Protein 5FG6 (pdb70)

Secondary structure (DSSP, 8-state):
---HHHHHHHHHHHHHHTT-TT-TTSSPPPTTTSTTHHHH-SS---HHHHHHHHHTT--SSHHHHHHHHHHHHHHHHHHS-SSSHHHHHHHHHHHHHHHHHHHHHHHHHHH-HHHHH-

InterPro domains:
  IPR000313 PWWP domain [PF00855] (931-1037)
  IPR000313 PWWP domain [PS50812] (929-1012)
  IPR000313 PWWP domain [SM00293] (927-1010)
  IPR001487 Bromodomain [PF00439] (572-653)
  IPR001487 Bromodomain [PR00503] (596-612)
  IPR001487 Bromodomain [PR00503] (612-630)
  IPR001487 Bromodomain [PR00503] (630-649)
  IPR001487 Bromodomain [PS50014] (579-649)
  IPR001487 Bromodomain [SM00297] (560-668)
  IPR001965 Zinc finger, PHD-type [SM00249] (216-262)
  IPR001965 Zinc finger, PHD-type [SM00249] (326-389)
  IPR011011 Zinc finger, FYVE/PHD-type [SSF57903] (207-279)
  IPR013083 Zinc finger, RING/FYVE/PHD-type [G3DSA:3.30.40.10] (199-267)
  IPR013083 Zinc finger, RING/FYVE/PHD-type [G3DSA:3.30.40.10] (268-390)
  IPR018359 Bromodomain, conserved site [PS00633] (584-641)
  IPR019542 Enhancer of polycomb-like, N-terminal [PF10513] (47-196)
  IPR019786 Zinc finger, PHD-type, conserved site [PS01359] (217-261)
  IPR019787 Zinc finger, PHD-finger [PF13831] (229-261)
  IPR019787 Zinc finger, PHD-finger [PS50016] (214-264)
  IPR034732 Extended PHD (ePHD) domain [PS51805] (268-389)

CATH classification: 1.20.920.10

B-factor: mean 13.26, std 7.21, range [6.49, 93.2]

Solvent-accessible surface area: 7552 Å² total; per-residue (Å²): 272,103,64,48,22,8,53,9,2,94,54,1,0,73,71,0,45,109,77,14,125,71,146,53,14,4,99,79,61,54,65,196,142,40,103,52,11,85,117,96,4,177,100,59,37,5,0,23,53,0,78,154,84,3,78,82,76,37,13,159,52,24,116,44,0,50,83,9,4,58,52,5,3,86,14,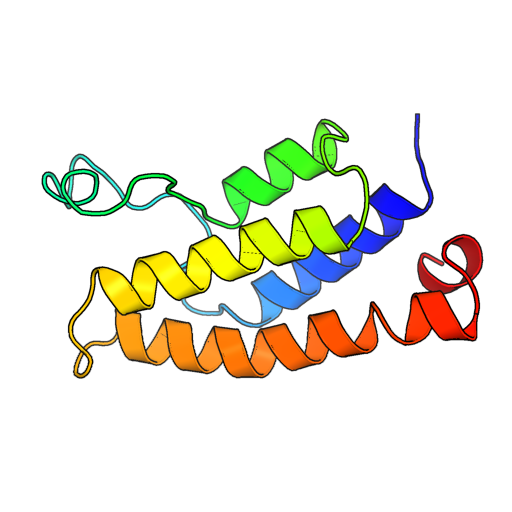11,46,146,65,25,70,176,109,41,101,98,21,129,5,0,42,120,3,106,71,75,0,9,86,15,5,146,118,6,150,188,62,36,115,90,88,29,58,123,104,8,22,88

Foldseek 3Di:
DDDLQLLLVVVLLVQLVVLVPVCPQADWDDCVVVVCLCVPLPDTAGSVNLVVCSVVVVDPHLVSSVVRLVSSLVSQCVPDDCPDPSNVSSVSSCVSSVVSSVVLVVLCVPPNSNVSSD

Nearest PDB structures (foldseek):
  6in2-assembly1_A  TM=9.938E-01  e=9.741E-16  Homo sapiens
  3rcw-assembly7_G  TM=9.879E-01  e=1.231E-14  Homo sapiens
  3rcw-assembly5_E  TM=9.660E-01  e=6.614E-15  Homo sapiens
  5dyc-assembly1_A  TM=9.626E-01  e=2.180E-12  Homo sapiens
  5owa-assembly1_A  TM=9.722E-01  e=1.085E-11  Homo sapiens

Structure (mmCIF, N/CA/C/O backbone):
data_5FG6
#
_entry.id   5FG6
#
_cell.length_a   70.771
_cell.length_b   84.328
_cell.length_c   52.080
_cell.angle_alpha   90.00
_cell.angle_beta   90.00
_cell.angle_gamma   90.00
#
_symmetry.space_group_name_H-M   'C 2 2 21'
#
loop_
_entity.id
_entity.type
_entity.pdbx_description
1 polymer 'Bromodomain-containing protein 1'
2 non-polymer 1,2-ETHANEDIOL
3 non-polymer 4-bromanyl-~{N}-(6-methoxy-1,3-dimethyl-2-oxidanylidene-benzimidazol-5-yl)-2-methyl-benzenesulfonamide
4 non-polymer 'NICKEL (II) ION'
5 non-polymer 'PHOSPHATE ION'
6 water water
#
loop_
_atom_site.group_PDB
_atom_site.id
_atom_site.type_symbol
_atom_site.label_atom_id
_atom_site.label_alt_id
_atom_site.label_comp_id
_atom_site.label_asym_id
_atom_site.label_entity_id
_atom_site.label_seq_id
_atom_site.pdbx_PDB_ins_code
_atom_site.Cartn_x
_atom_site.Cartn_y
_atom_site.Cartn_z
_atom_site.occupancy
_atom_site.B_iso_or_equiv
_atom_site.auth_seq_id
_atom_site.auth_comp_id
_atom_site.auth_asym_id
_atom_site.auth_atom_id
_atom_site.pdbx_PDB_model_num
ATOM 1 N N . ARG A 1 3 ? 8.110 5.992 16.771 1.00 16.36 563 ARG A N 1
ATOM 2 C CA . ARG A 1 3 ? 9.153 6.488 15.787 1.00 16.06 563 ARG A CA 1
ATOM 3 C C . ARG A 1 3 ? 10.138 5.354 15.331 1.00 15.98 563 ARG A C 1
ATOM 4 O O . ARG A 1 3 ? 9.766 4.240 15.502 1.00 15.57 563 ARG A O 1
ATOM 12 N N . LEU A 1 4 ? 11.387 5.630 14.859 1.00 16.72 564 LEU A N 1
ATOM 13 C CA . LEU A 1 4 ? 12.080 4.787 13.811 1.00 16.01 564 LEU A CA 1
ATOM 14 C C . LEU A 1 4 ? 13.337 4.0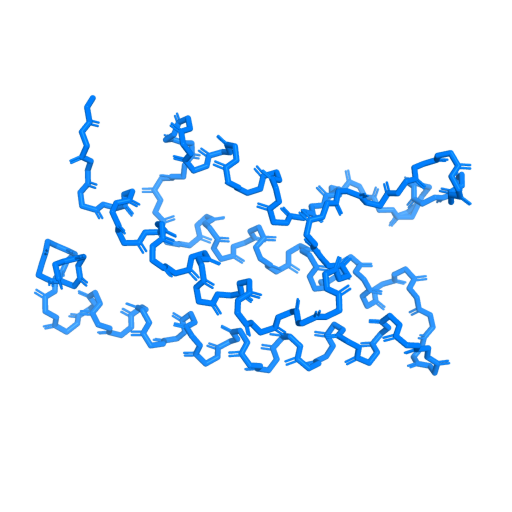09 14.231 1.00 15.96 564 LEU A C 1
ATOM 15 O O . LEU A 1 4 ? 14.444 4.559 14.374 1.00 16.68 564 LEU A O 1
ATOM 20 N N . THR A 1 5 ? 13.135 2.703 14.366 1.00 14.88 565 THR A N 1
ATOM 21 C CA . THR A 1 5 ? 14.115 1.822 14.900 1.00 15.51 565 THR A CA 1
ATOM 22 C C . THR A 1 5 ? 15.100 1.500 13.776 1.00 14.62 565 THR A C 1
ATOM 23 O O . THR A 1 5 ? 14.696 1.480 12.566 1.00 15.15 565 THR A O 1
ATOM 27 N N . PRO A 1 6 ? 16.363 1.220 14.139 1.00 15.94 566 PRO A N 1
ATOM 28 C CA . PRO A 1 6 ? 17.258 0.652 13.168 1.00 15.62 566 PRO A CA 1
ATOM 29 C C . PRO A 1 6 ? 16.647 -0.585 12.510 1.00 13.37 566 PRO A C 1
ATOM 30 O O . PRO A 1 6 ? 16.885 -0.779 11.324 1.00 12.44 566 PRO A O 1
ATOM 34 N N . LEU A 1 7 ? 15.830 -1.369 13.224 1.00 11.90 567 LEU A N 1
ATOM 35 C CA . LEU A 1 7 ? 15.217 -2.545 12.609 1.00 10.72 567 LEU A CA 1
ATOM 36 C C . LEU A 1 7 ? 14.348 -2.194 11.409 1.00 9.60 567 LEU A C 1
ATOM 37 O O . LEU A 1 7 ? 14.505 -2.803 10.340 1.00 8.77 567 LEU A O 1
ATOM 42 N N . THR A 1 8 ? 13.470 -1.211 11.543 1.00 9.79 568 THR A N 1
ATOM 43 C CA . THR A 1 8 ? 12.611 -0.848 10.416 1.00 10.00 568 THR A CA 1
ATOM 44 C C . THR A 1 8 ? 13.432 -0.337 9.238 1.00 9.12 568 THR A C 1
ATOM 45 O O . THR A 1 8 ? 13.139 -0.679 8.086 1.00 8.84 568 THR A O 1
ATOM 49 N N . VAL A 1 9 ? 14.465 0.453 9.523 1.00 9.03 569 VAL A N 1
ATOM 50 C CA . VAL A 1 9 ? 15.318 0.934 8.451 1.00 9.11 569 VAL A CA 1
ATOM 51 C C . VAL A 1 9 ? 15.964 -0.249 7.704 1.00 8.72 569 VAL A C 1
ATOM 52 O O . VAL A 1 9 ? 15.965 -0.298 6.468 1.00 8.82 569 VAL A O 1
ATOM 56 N N . LEU A 1 10 ? 16.490 -1.221 8.446 1.00 8.67 570 LEU A N 1
ATOM 57 C CA . LEU A 1 10 ? 17.076 -2.416 7.8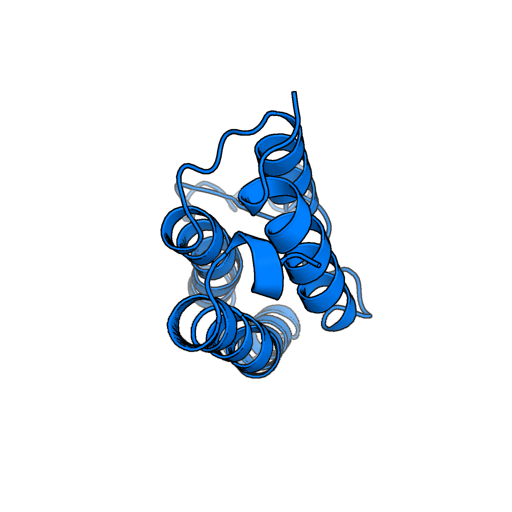32 1.00 9.08 570 LEU A CA 1
ATOM 58 C C . LEU A 1 10 ? 16.042 -3.197 7.031 1.00 8.59 570 LEU A C 1
ATOM 59 O O . L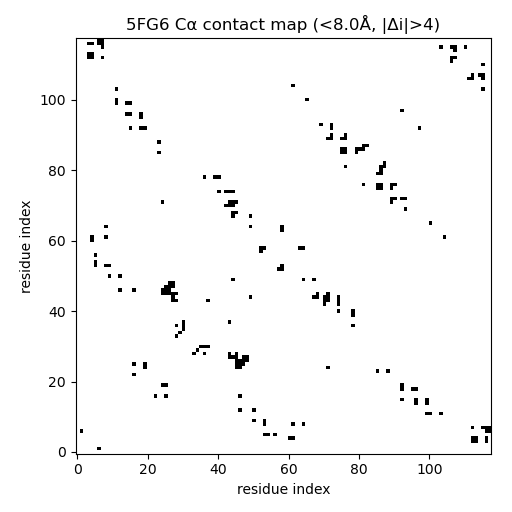EU A 1 10 ? 16.299 -3.594 5.889 1.00 9.01 570 LEU A O 1
ATOM 64 N N . LEU A 1 11 ? 14.878 -3.425 7.629 1.00 8.09 571 LEU A N 1
ATOM 65 C CA . LEU A 1 11 ? 13.884 -4.260 6.978 1.00 8.58 571 LEU A CA 1
ATOM 66 C C . LEU A 1 11 ? 13.307 -3.616 5.733 1.00 8.11 571 LEU A C 1
ATOM 67 O O . LEU A 1 11 ? 12.968 -4.320 4.787 1.00 8.16 571 LEU A O 1
ATOM 72 N N . ARG A 1 12 ? 13.197 -2.285 5.698 1.00 8.36 572 ARG A N 1
ATOM 73 C CA . ARG A 1 12 ? 12.813 -1.609 4.459 1.00 8.54 572 ARG A CA 1
ATOM 74 C C . ARG A 1 12 ? 13.772 -1.975 3.330 1.00 8.71 572 ARG A C 1
ATOM 75 O O . ARG A 1 12 ? 13.346 -2.322 2.233 1.00 8.62 572 ARG A O 1
ATOM 83 N N . SER A 1 13 ? 15.065 -1.897 3.610 1.00 8.78 573 SER A N 1
ATOM 84 C CA . SER A 1 13 ? 16.077 -2.240 2.633 1.00 9.58 573 SER A CA 1
ATOM 85 C C . SER A 1 13 ? 15.991 -3.705 2.221 1.00 8.85 573 SER A C 1
ATOM 86 O O . SER A 1 13 ? 16.042 -4.020 1.020 1.00 9.75 573 SER A O 1
ATOM 89 N N . VAL A 1 14 ? 15.888 -4.594 3.198 1.00 8.17 574 VAL A N 1
ATOM 90 C CA . VAL A 1 14 ? 15.819 -6.004 2.884 1.00 7.90 574 VAL A CA 1
ATOM 91 C C . VAL A 1 14 ? 14.572 -6.310 2.040 1.00 7.20 574 VAL A C 1
ATOM 92 O O . VAL A 1 14 ? 14.664 -7.051 1.050 1.00 7.56 574 VAL A O 1
ATOM 96 N N . LEU A 1 15 ? 13.426 -5.733 2.390 1.00 7.12 575 LEU A N 1
ATOM 97 C CA . LEU A 1 15 ? 12.215 -6.020 1.646 1.00 7.16 575 LEU A CA 1
ATOM 98 C C . LEU A 1 15 ? 12.339 -5.568 0.197 1.00 7.41 575 LEU A C 1
ATOM 99 O O . LEU A 1 15 ? 11.938 -6.280 -0.721 1.00 7.72 575 LEU A O 1
ATOM 104 N N . ASP A 1 16 ? 12.904 -4.392 -0.022 1.00 7.85 576 ASP A N 1
ATOM 105 C CA . ASP A 1 16 ? 13.072 -3.972 -1.404 1.00 8.87 576 ASP A CA 1
ATOM 106 C C . ASP A 1 16 ? 14.065 -4.855 -2.156 1.00 7.84 576 ASP A C 1
ATOM 107 O O . ASP A 1 16 ? 13.815 -5.164 -3.308 1.00 7.61 576 ASP A O 1
ATOM 112 N N . GLN A 1 17 ? 15.124 -5.319 -1.493 1.00 7.45 577 GLN A N 1
ATOM 113 C CA . GLN A 1 17 ? 16.028 -6.270 -2.124 1.00 7.87 577 GLN A CA 1
ATOM 114 C C . GLN A 1 17 ? 15.329 -7.575 -2.485 1.00 7.28 577 GLN A C 1
ATOM 115 O O . GLN A 1 17 ? 15.624 -8.152 -3.541 1.00 8.02 577 GLN A O 1
ATOM 121 N N . LEU A 1 18 ? 14.402 -8.037 -1.645 1.00 6.92 578 LEU A N 1
ATOM 122 C CA . LEU A 1 18 ? 13.633 -9.235 -1.979 1.00 6.97 578 LEU A CA 1
ATOM 123 C C . LEU A 1 18 ? 12.691 -8.984 -3.153 1.00 6.91 578 LEU A C 1
ATOM 124 O O . LEU A 1 18 ? 12.590 -9.807 -4.067 1.00 7.31 578 LEU A O 1
ATOM 129 N N . GLN A 1 19 ? 12.006 -7.839 -3.151 1.00 6.91 579 GLN A N 1
ATOM 130 C CA . GLN A 1 19 ? 11.143 -7.510 -4.285 1.00 7.41 579 GLN A CA 1
ATOM 131 C C . GLN A 1 19 ? 11.940 -7.348 -5.572 1.00 7.29 579 GLN A C 1
ATOM 132 O O . GLN A 1 19 ? 11.428 -7.616 -6.661 1.00 7.73 579 GLN A O 1
ATOM 138 N N . ASP A 1 20 ? 13.202 -6.952 -5.453 1.00 7.31 580 ASP A N 1
ATOM 139 C CA . ASP A 1 20 ? 14.078 -6.848 -6.615 1.00 7.88 580 ASP A CA 1
ATOM 140 C C . ASP A 1 20 ? 14.390 -8.218 -7.233 1.00 8.05 580 ASP A C 1
ATOM 141 O O . ASP A 1 20 ? 14.923 -8.262 -8.339 1.00 9.43 580 ASP A O 1
ATOM 146 N N . LYS A 1 21 ? 14.079 -9.316 -6.530 1.00 8.07 581 LYS A N 1
ATOM 147 C CA . LYS A 1 21 ? 14.216 -10.670 -7.075 1.00 8.70 581 LYS A CA 1
ATOM 148 C C . LYS A 1 21 ? 12.892 -11.217 -7.615 1.00 8.92 581 LYS A C 1
ATOM 149 O O . LYS A 1 21 ? 12.793 -12.419 -7.895 1.00 10.70 581 LYS A O 1
ATOM 155 N N . ASP A 1 22 ? 11.878 -10.372 -7.795 1.00 8.63 582 ASP A N 1
ATOM 156 C CA . ASP A 1 22 ? 10.560 -10.815 -8.260 1.00 8.83 582 ASP A CA 1
ATOM 157 C C . ASP A 1 22 ? 10.129 -9.950 -9.446 1.00 9.00 582 ASP A C 1
ATOM 158 O O . ASP A 1 22 ? 9.178 -9.177 -9.355 1.00 8.60 582 ASP A O 1
ATOM 163 N N . PRO A 1 23 ? 10.823 -10.080 -10.579 1.00 9.47 583 PRO A N 1
ATOM 164 C CA . PRO A 1 23 ? 10.517 -9.216 -11.717 1.00 10.02 583 PRO A CA 1
ATOM 165 C C . PRO A 1 23 ? 9.139 -9.424 -12.319 1.00 9.62 583 PRO A C 1
ATOM 166 O O . PRO A 1 23 ? 8.588 -8.480 -12.894 1.00 10.49 583 PRO A O 1
ATOM 170 N N . ALA A 1 24 ? 8.580 -10.632 -12.176 1.00 10.01 584 ALA A N 1
ATOM 171 C CA . ALA A 1 24 ? 7.227 -10.935 -12.642 1.00 10.39 584 ALA A CA 1
ATOM 172 C C . ALA A 1 24 ? 6.125 -10.410 -11.688 1.00 10.06 584 ALA A C 1
ATOM 173 O O . ALA A 1 24 ? 4.945 -10.464 -12.041 1.00 10.63 584 ALA A O 1
ATOM 175 N N . ARG A 1 25 ? 6.500 -9.944 -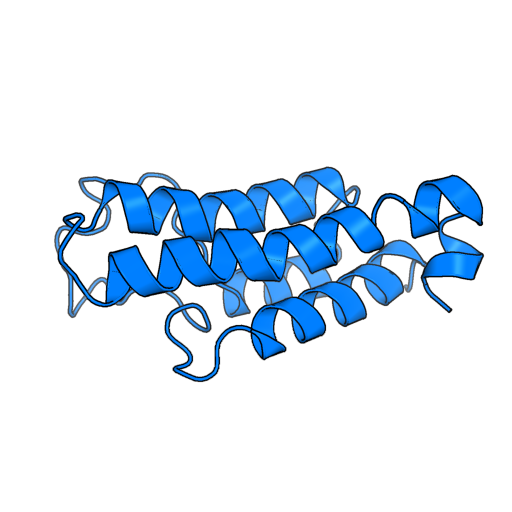10.483 1.00 9.76 585 ARG A N 1
ATOM 176 C CA A ARG A 1 25 ? 5.530 -9.489 -9.458 0.50 9.92 585 ARG A CA 1
ATOM 177 C CA B ARG A 1 25 ? 5.571 -9.519 -9.433 0.50 9.44 585 ARG A CA 1
ATOM 178 C C . ARG A 1 25 ? 4.590 -10.630 -9.010 1.00 9.17 585 ARG A C 1
ATOM 179 O O . ARG A 1 25 ? 3.471 -10.392 -8.562 1.00 10.16 585 ARG A O 1
ATOM 194 N N . ILE A 1 26 ? 5.066 -11.863 -9.071 1.00 8.10 586 ILE A N 1
ATOM 195 C CA . ILE A 1 26 ? 4.275 -13.007 -8.665 1.00 7.71 586 ILE A CA 1
ATOM 196 C C . ILE A 1 26 ? 3.953 -12.964 -7.169 1.00 7.28 586 ILE A C 1
ATOM 197 O O . ILE A 1 26 ? 2.903 -13.460 -6.745 1.00 7.74 586 ILE A O 1
ATOM 202 N N . PHE A 1 27 ? 4.847 -12.375 -6.382 1.00 7.03 587 PHE A N 1
ATOM 203 C CA . PHE A 1 27 ? 4.749 -12.400 -4.924 1.00 7.29 587 PHE A CA 1
ATOM 204 C C . PHE A 1 27 ? 4.457 -11.031 -4.329 1.00 7.56 587 PHE A C 1
ATOM 205 O O . PHE A 1 27 ? 4.497 -10.851 -3.109 1.00 7.85 587 PHE A O 1
ATOM 213 N N . ALA A 1 28 ? 4.116 -10.078 -5.194 1.00 8.07 588 ALA A N 1
ATOM 214 C CA . ALA A 1 28 ? 3.965 -8.682 -4.790 1.00 8.92 588 ALA A CA 1
ATOM 215 C C . ALA A 1 28 ? 2.661 -8.403 -4.045 1.00 9.32 588 ALA A C 1
ATOM 216 O O . ALA A 1 28 ? 2.608 -7.432 -3.271 1.00 10.69 588 ALA A O 1
ATOM 218 N N . GLN A 1 29 ? 1.616 -9.198 -4.287 1.00 9.50 589 GLN A N 1
ATOM 219 C CA . GLN A 1 29 ? 0.278 -8.941 -3.770 1.00 10.29 589 GLN A CA 1
ATOM 220 C C . GLN A 1 29 ? -0.327 -10.277 -3.374 1.00 9.31 589 GLN A C 1
ATOM 221 O O . GLN A 1 29 ? 0.123 -11.322 -3.853 1.00 8.58 589 GLN A O 1
ATOM 227 N N . PRO A 1 30 ? -1.373 -10.265 -2.536 1.00 9.05 590 PRO A N 1
ATOM 228 C CA . PRO A 1 30 ? -2.014 -11.529 -2.174 1.00 9.46 590 PRO A CA 1
ATOM 229 C C . PRO A 1 30 ? -2.535 -12.320 -3.359 1.00 9.10 590 PRO A C 1
ATOM 230 O O . PRO A 1 30 ? -3.000 -11.747 -4.356 1.00 9.41 590 PRO A O 1
ATOM 234 N N . VAL A 1 31 ? -2.457 -13.638 -3.238 1.00 9.24 591 VAL A N 1
ATOM 235 C CA . VAL A 1 31 ? -3.144 -14.517 -4.171 1.00 9.35 591 VAL A CA 1
ATOM 236 C C . VAL A 1 31 ? -4.632 -14.180 -4.144 1.00 9.79 591 VAL A C 1
ATOM 237 O O . VAL A 1 31 ? -5.236 -14.078 -3.077 1.00 10.56 591 VAL A O 1
ATOM 241 N N . SER A 1 32 ? -5.226 -14.003 -5.319 1.00 10.26 592 SER A N 1
ATOM 242 C CA . SER A 1 32 ? -6.644 -13.669 -5.407 1.00 10.63 592 SER A CA 1
ATOM 243 C C . SER A 1 32 ? -7.539 -14.858 -5.065 1.00 10.51 592 SER A C 1
ATOM 244 O O . SER A 1 32 ? -7.516 -15.877 -5.762 1.00 9.86 592 SER A O 1
ATOM 247 N N . LEU A 1 33 ? -8.352 -14.708 -4.022 1.00 11.11 593 LEU A N 1
ATOM 248 C CA . LEU A 1 33 ? -9.315 -15.735 -3.653 1.00 12.02 593 LEU A CA 1
ATOM 249 C C . LEU A 1 33 ? -10.483 -15.787 -4.621 1.00 11.99 593 LEU A C 1
ATOM 250 O O . LEU A 1 33 ? -11.149 -16.808 -4.714 1.00 14.26 593 LEU A O 1
ATOM 255 N N . LYS A 1 34 ? -10.748 -14.698 -5.331 1.00 11.49 594 LYS A N 1
ATOM 256 C CA . LYS A 1 34 ? -11.749 -14.729 -6.386 1.00 11.99 594 LYS A CA 1
ATOM 257 C C . LYS A 1 34 ? -11.263 -15.569 -7.562 1.00 10.70 594 LYS A C 1
ATOM 258 O O . LYS A 1 34 ? -12.020 -16.385 -8.091 1.00 12.44 594 LYS A O 1
ATOM 264 N N . GLU A 1 35 ? -10.001 -15.402 -7.963 1.00 9.63 595 GLU A N 1
ATOM 265 C CA . GLU A 1 35 ? -9.486 -16.178 -9.079 1.00 9.08 595 GLU A CA 1
ATOM 266 C C . GLU A 1 35 ? -9.151 -17.611 -8.685 1.00 8.97 595 GLU A C 1
ATOM 267 O O . GLU A 1 35 ? -9.252 -18.509 -9.521 1.00 10.00 595 GLU A O 1
ATOM 273 N N . VAL A 1 36 ? -8.750 -17.823 -7.432 1.00 8.41 596 VAL A N 1
ATOM 274 C CA . VAL A 1 36 ? -8.296 -19.131 -6.956 1.00 8.34 596 VAL A CA 1
ATOM 275 C C . VAL A 1 36 ? -9.125 -19.463 -5.708 1.00 8.33 596 VAL A C 1
ATOM 276 O O . VAL A 1 36 ? -8.665 -19.368 -4.582 1.00 8.15 596 VAL A O 1
ATOM 280 N N . PRO A 1 37 ? -10.390 -19.872 -5.910 1.00 9.18 597 PRO A N 1
ATOM 281 C CA . PRO A 1 37 ? -11.288 -20.016 -4.756 1.00 9.32 597 PRO A CA 1
ATOM 282 C C . PRO A 1 37 ? -10.946 -21.110 -3.770 1.00 8.32 597 PRO A C 1
ATOM 283 O O . PRO A 1 37 ? -11.460 -21.062 -2.651 1.00 9.11 597 PRO A O 1
ATOM 287 N N . ASP A 1 38 ? -10.117 -22.080 -4.148 1.00 7.75 598 ASP A N 1
ATOM 288 C CA . ASP A 1 38 ? -9.701 -23.105 -3.196 1.00 7.58 598 ASP A CA 1
ATOM 289 C C . ASP A 1 38 ? -8.387 -22.773 -2.496 1.00 7.37 598 ASP A C 1
ATOM 290 O O . ASP A 1 38 ? -7.894 -23.592 -1.752 1.00 7.48 598 ASP A O 1
ATOM 295 N N . TYR A 1 39 ? -7.821 -21.580 -2.699 1.00 7.23 599 TYR A N 1
ATOM 296 C CA . TYR A 1 39 ? -6.463 -21.326 -2.200 1.00 7.45 599 TYR A CA 1
ATOM 297 C C . TYR A 1 39 ? -6.341 -21.515 -0.689 1.00 8.16 599 TYR A C 1
ATOM 298 O O . TYR A 1 39 ? -5.388 -22.111 -0.217 1.00 9.50 599 TYR A O 1
ATOM 307 N N . LEU A 1 40 ? -7.317 -21.027 0.061 1.00 8.68 600 LEU A N 1
ATOM 308 C CA . LEU A 1 40 ? -7.258 -21.107 1.516 1.00 10.1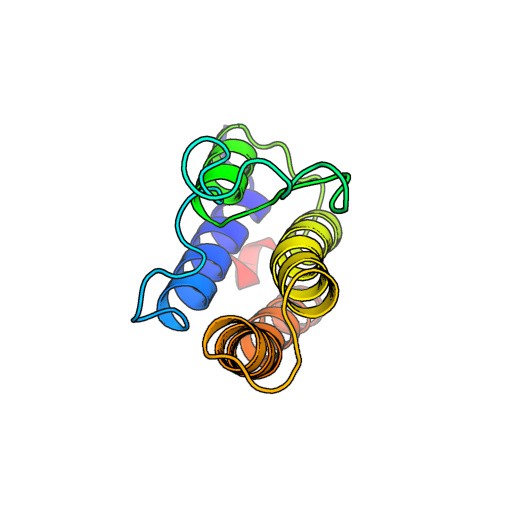1 600 LEU A CA 1
ATOM 309 C C . LEU A 1 40 ? -7.767 -22.443 2.049 1.00 10.01 600 LEU A C 1
ATOM 310 O O . LEU A 1 40 ? -7.694 -22.691 3.257 1.00 10.60 600 LEU A O 1
ATOM 315 N N . ASP A 1 41 ? -8.205 -23.355 1.180 1.00 9.73 601 ASP A N 1
ATOM 316 C CA . ASP A 1 41 ? -8.591 -24.678 1.643 1.00 10.47 601 ASP A CA 1
ATOM 317 C C . ASP A 1 41 ? -7.394 -25.417 2.213 1.00 12.32 601 ASP A C 1
ATOM 318 O O . ASP A 1 41 ? -7.563 -26.188 3.176 1.00 15.40 601 ASP A O 1
ATOM 323 N N A HIS A 1 42 ? -6.282 -25.103 1.497 0.50 13.08 602 HIS A N 1
ATOM 324 N N B HIS A 1 42 ? -6.163 -25.218 1.771 0.50 12.52 602 HIS A N 1
ATOM 325 C CA A HIS A 1 42 ? -4.940 -25.667 1.493 0.50 12.34 602 HIS A CA 1
ATOM 326 C CA B HIS A 1 42 ? -5.033 -25.783 2.530 0.50 12.00 602 HIS A CA 1
ATOM 327 C C A HIS A 1 42 ? -3.898 -24.853 2.324 0.50 12.62 602 HIS A C 1
ATOM 328 C C B HIS A 1 42 ? -3.840 -24.847 2.546 0.50 12.28 602 HIS A C 1
ATOM 329 O O A HIS A 1 42 ? -2.969 -25.428 2.875 0.50 12.65 602 HIS A O 1
ATOM 330 O O B HIS A 1 42 ? -2.716 -25.324 2.681 0.50 12.06 602 HIS A O 1
ATOM 343 N N . ILE A 1 43 ? -4.073 -23.531 2.410 1.00 12.91 603 ILE A N 1
ATOM 344 C CA . ILE A 1 43 ? -3.091 -22.551 2.918 1.00 12.03 603 ILE A CA 1
ATOM 345 C C . ILE A 1 43 ? -3.703 -21.801 4.100 1.00 12.62 603 ILE A C 1
ATOM 346 O O . ILE A 1 43 ? -4.660 -21.040 3.950 1.00 12.98 603 ILE A O 1
ATOM 351 N N . LYS A 1 44 ? -3.127 -22.009 5.273 1.00 12.62 604 LYS A N 1
ATOM 352 C CA . LYS A 1 44 ? -3.640 -21.412 6.498 1.00 13.73 604 LYS A CA 1
ATOM 353 C C . LYS A 1 44 ? -3.231 -19.944 6.700 1.00 12.49 604 LYS A C 1
ATOM 354 O O . LYS A 1 44 ? -3.968 -19.162 7.301 1.00 14.31 604 LYS A O 1
ATOM 360 N N . HIS A 1 45 ? -2.029 -19.586 6.240 1.00 10.85 605 HIS A N 1
ATOM 361 C CA . HIS A 1 45 ? -1.439 -18.268 6.499 1.00 10.89 605 HIS A CA 1
ATOM 362 C C . HIS A 1 45 ? -0.912 -17.681 5.195 1.00 9.69 605 HIS A C 1
ATOM 363 O O . HIS A 1 45 ? 0.293 -17.718 4.939 1.00 9.27 605 HIS A O 1
ATOM 370 N N . PRO A 1 46 ? -1.800 -17.118 4.370 1.00 9.20 606 PRO A N 1
ATOM 371 C CA . PRO A 1 46 ? -1.352 -16.490 3.131 1.00 9.03 606 PRO A CA 1
ATOM 372 C C . PRO A 1 46 ? -0.364 -15.360 3.418 1.00 8.33 606 PRO A C 1
ATOM 373 O O . PRO A 1 46 ? -0.469 -14.677 4.463 1.00 8.73 606 PRO A O 1
ATOM 377 N N . MET A 1 47 ? 0.591 -15.152 2.520 1.00 7.63 607 MET A N 1
ATOM 378 C CA . MET A 1 47 ? 1.526 -14.044 2.684 1.00 7.60 607 MET A CA 1
ATOM 379 C C . MET A 1 47 ? 2.013 -13.585 1.329 1.00 7.51 607 MET A C 1
ATOM 380 O O . MET A 1 47 ? 1.993 -14.348 0.367 1.00 7.34 607 MET A O 1
ATOM 385 N N . ASP A 1 48 ? 2.460 -12.337 1.279 1.00 7.46 608 ASP A N 1
ATOM 386 C CA . ASP A 1 48 ? 2.957 -11.702 0.066 1.00 7.71 608 ASP A CA 1
ATOM 387 C C . ASP A 1 48 ? 3.725 -10.447 0.482 1.00 7.44 608 ASP A C 1
ATOM 388 O O . ASP A 1 48 ? 3.644 -10.028 1.645 1.00 7.30 608 ASP A O 1
ATOM 393 N N . PHE A 1 49 ? 4.445 -9.837 -0.450 1.00 7.45 609 PHE A N 1
ATOM 394 C CA . PHE A 1 49 ? 5.278 -8.694 -0.103 1.00 7.77 609 PHE A CA 1
ATOM 395 C C . PHE A 1 49 ? 4.508 -7.433 0.298 1.00 8.07 609 PHE A C 1
ATOM 396 O O . PHE A 1 49 ? 5.012 -6.665 1.126 1.00 8.41 609 PHE A O 1
ATOM 404 N N . ALA A 1 50 ? 3.329 -7.191 -0.268 1.00 8.44 610 ALA A N 1
ATOM 405 C CA . ALA A 1 50 ? 2.536 -6.021 0.142 1.00 9.32 610 ALA A CA 1
ATOM 406 C C . ALA A 1 50 ? 2.098 -6.169 1.586 1.00 9.28 610 ALA A C 1
ATOM 407 O O . ALA A 1 50 ? 2.141 -5.207 2.360 1.00 9.37 610 ALA A O 1
ATOM 409 N N . THR A 1 51 ? 1.705 -7.373 1.976 1.00 9.22 611 THR A N 1
ATOM 410 C CA . THR A 1 51 ? 1.298 -7.651 3.340 1.00 9.57 611 THR A CA 1
ATOM 411 C C . THR A 1 51 ? 2.493 -7.513 4.289 1.00 8.92 611 THR A C 1
ATOM 412 O O . THR A 1 51 ? 2.353 -6.959 5.386 1.00 9.49 611 THR A O 1
ATOM 416 N N . MET A 1 52 ? 3.667 -7.976 3.868 1.00 8.55 612 MET A N 1
ATOM 417 C CA . MET A 1 52 ? 4.872 -7.749 4.660 1.00 8.43 612 MET A CA 1
ATOM 418 C C . MET A 1 52 ? 5.181 -6.263 4.818 1.00 8.54 612 MET A C 1
ATOM 419 O O . MET A 1 52 ? 5.553 -5.826 5.914 1.00 8.56 612 MET A O 1
ATOM 424 N N . ARG A 1 53 ? 5.020 -5.487 3.754 1.00 8.83 613 ARG A N 1
ATOM 425 C CA . ARG A 1 53 ? 5.294 -4.050 3.836 1.00 9.63 613 ARG A CA 1
ATOM 426 C C . ARG A 1 53 ? 4.348 -3.384 4.835 1.00 9.57 613 ARG A C 1
ATOM 427 O O . ARG A 1 53 ? 4.757 -2.511 5.614 1.00 9.46 613 ARG A O 1
ATOM 435 N N . LYS A 1 54 ? 3.077 -3.763 4.807 1.00 9.80 614 LYS A N 1
ATOM 436 C CA . LYS A 1 54 ? 2.129 -3.200 5.759 1.00 10.80 614 LYS A CA 1
ATOM 437 C C . LYS A 1 54 ? 2.539 -3.503 7.203 1.00 10.09 614 LYS A C 1
ATOM 438 O O . LYS A 1 54 ? 2.526 -2.595 8.059 1.00 10.28 614 LYS A O 1
ATOM 444 N N . ARG A 1 55 ? 2.932 -4.749 7.474 1.00 9.93 615 ARG A N 1
ATOM 445 C CA . ARG A 1 55 ? 3.396 -5.123 8.799 1.00 10.02 615 ARG A CA 1
ATOM 446 C C . ARG A 1 55 ? 4.671 -4.375 9.187 1.00 9.48 615 ARG A C 1
ATOM 447 O O . ARG A 1 55 ? 4.804 -3.909 10.319 1.00 10.03 615 ARG A O 1
ATOM 455 N N . LEU A 1 56 ? 5.591 -4.260 8.249 1.00 9.85 616 LEU A N 1
ATOM 456 C CA . LEU A 1 56 ? 6.833 -3.529 8.452 1.00 11.03 616 LEU A CA 1
ATOM 457 C C . LEU A 1 56 ? 6.569 -2.081 8.850 1.00 10.78 616 LEU A C 1
ATOM 458 O O . LEU A 1 56 ? 7.123 -1.572 9.846 1.00 10.90 616 LEU A O 1
ATOM 463 N N . GLU A 1 57 ? 5.705 -1.425 8.088 1.00 10.28 617 GLU A N 1
ATOM 464 C CA . GLU A 1 57 ? 5.446 -0.006 8.292 1.00 10.53 617 GLU A CA 1
ATOM 465 C C . GLU A 1 57 ? 4.633 0.235 9.554 1.00 10.80 617 GLU A C 1
ATOM 466 O O . GLU A 1 57 ? 4.762 1.309 10.161 1.00 12.01 617 GLU A O 1
ATOM 472 N N . ALA A 1 58 ? 3.836 -0.746 9.979 1.00 10.98 618 ALA A N 1
ATOM 473 C CA . ALA A 1 58 ? 3.181 -0.708 11.288 1.00 1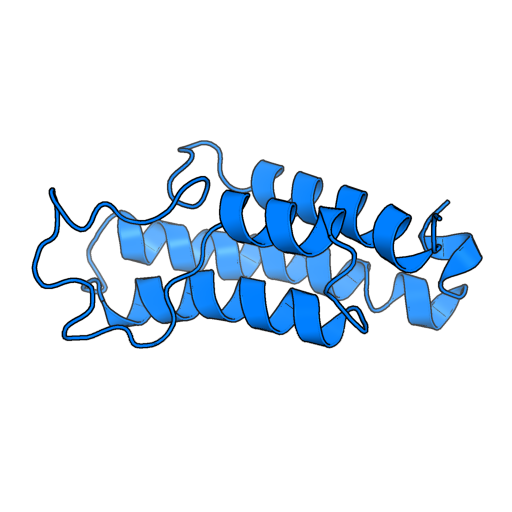1.77 618 ALA A CA 1
ATOM 474 C C . ALA A 1 58 ? 4.151 -1.073 12.426 1.00 12.35 618 ALA A C 1
ATOM 475 O O . ALA A 1 58 ? 3.760 -1.067 13.581 1.00 13.82 618 ALA A O 1
ATOM 477 N N . GLN A 1 59 ? 5.406 -1.392 12.103 1.00 12.67 619 GLN A N 1
ATOM 478 C CA . GLN A 1 59 ? 6.429 -1.816 13.050 1.00 12.98 619 GLN A CA 1
ATOM 479 C C . GLN A 1 59 ? 5.973 -3.025 13.860 1.00 12.92 619 GLN A C 1
ATOM 480 O O . GLN A 1 59 ? 6.114 -3.092 15.079 1.00 14.00 619 GLN A O 1
ATOM 486 N N . GLY A 1 60 ? 5.453 -4.000 13.117 1.00 11.89 620 GLY A N 1
ATOM 487 C CA . GLY A 1 60 ? 4.963 -5.260 13.657 1.00 11.54 620 GLY A CA 1
ATOM 488 C C . GLY A 1 60 ? 5.946 -6.421 13.631 1.00 11.00 620 GLY A C 1
ATOM 489 O O . GLY A 1 60 ? 5.560 -7.546 13.958 1.00 11.83 620 GLY A O 1
ATOM 490 N N . TYR A 1 61 ? 7.200 -6.179 13.237 1.00 10.74 621 TYR A N 1
ATOM 491 C CA . TYR A 1 61 ? 8.260 -7.199 13.321 1.00 10.71 621 TYR A CA 1
ATOM 492 C C . TYR A 1 61 ? 9.146 -6.956 14.542 1.00 11.50 621 TYR A C 1
ATOM 493 O O . TYR A 1 61 ? 9.734 -5.901 14.685 1.00 12.43 621 TYR A O 1
ATOM 502 N N . LYS A 1 62 ? 9.251 -7.945 15.417 1.00 11.87 622 LYS A N 1
ATOM 503 C CA . LYS A 1 62 ? 10.101 -7.815 16.607 1.00 12.62 622 LYS A CA 1
ATOM 504 C C . LYS A 1 62 ? 11.584 -7.836 16.243 1.00 11.59 622 LYS A C 1
ATOM 505 O O . LYS A 1 62 ? 12.419 -7.228 16.933 1.00 12.18 622 LYS A O 1
ATOM 511 N N . ASN A 1 63 ? 11.923 -8.575 15.190 1.00 11.00 623 ASN A N 1
ATOM 512 C CA . ASN A 1 63 ? 13.307 -8.840 14.850 1.00 11.02 623 ASN A CA 1
ATOM 513 C C . ASN A 1 63 ? 13.365 -9.379 13.429 1.00 10.64 623 ASN A C 1
ATOM 514 O O . ASN A 1 63 ? 12.319 -9.577 12.776 1.00 10.21 623 ASN A O 1
ATOM 519 N N . LEU A 1 64 ? 14.583 -9.597 12.939 1.00 10.56 624 LEU A N 1
ATOM 520 C CA . LEU A 1 64 ? 14.772 -10.112 11.589 1.00 10.79 624 LEU A CA 1
ATOM 521 C C . LEU A 1 64 ? 14.158 -11.498 11.434 1.00 10.50 624 LEU A C 1
ATOM 522 O O . LEU A 1 64 ? 13.618 -11.815 10.380 1.00 10.31 624 LEU A O 1
ATOM 527 N N . HIS A 1 65 ? 14.221 -12.322 12.475 1.00 10.69 625 HIS A N 1
ATOM 528 C CA . HIS A 1 65 ? 13.650 -13.664 12.408 1.00 11.14 625 HIS A CA 1
ATOM 529 C C . HIS A 1 65 ? 12.163 -13.658 12.059 1.00 10.07 625 HIS A C 1
ATOM 530 O O . HIS A 1 65 ? 11.721 -14.458 11.215 1.00 9.83 625 HIS A O 1
ATOM 537 N N . GLU A 1 66 ? 11.398 -12.771 12.680 1.00 9.38 626 GLU A N 1
ATOM 538 C CA . GLU A 1 66 ? 9.965 -12.704 12.382 1.00 9.55 626 GLU A CA 1
ATOM 539 C C . GLU A 1 66 ? 9.705 -12.297 10.931 1.00 8.73 626 GLU A C 1
ATOM 540 O O . GLU A 1 66 ? 8.762 -12.778 10.292 1.00 9.03 626 GLU A O 1
ATOM 546 N N . PHE A 1 67 ? 10.542 -11.411 10.405 1.00 8.46 627 PHE A N 1
ATOM 547 C CA . PHE A 1 67 ? 10.474 -11.009 9.002 1.00 8.15 627 PHE A CA 1
ATOM 548 C C . PHE A 1 67 ? 10.806 -12.189 8.092 1.00 8.41 627 PHE A C 1
ATOM 549 O O . PHE A 1 67 ? 10.082 -12.471 7.117 1.00 8.42 627 PHE A O 1
ATOM 557 N N . GLU A 1 68 ? 11.874 -12.903 8.427 1.00 8.85 628 GLU A N 1
ATOM 558 C CA . GLU A 1 68 ? 12.248 -14.094 7.673 1.00 10.27 628 GLU A CA 1
ATOM 559 C C . GLU A 1 68 ? 11.138 -15.139 7.663 1.00 9.38 628 GLU A C 1
ATOM 560 O O . GLU A 1 68 ? 10.919 -15.805 6.631 1.00 9.44 628 GLU A O 1
ATOM 566 N N . GLU A 1 69 ? 10.439 -15.304 8.783 1.00 9.52 629 GLU A N 1
ATOM 567 C CA . GLU A 1 69 ? 9.334 -16.252 8.825 1.00 10.02 629 GLU A CA 1
ATOM 568 C C . GLU A 1 69 ? 8.214 -15.887 7.841 1.00 9.23 629 GLU A C 1
ATOM 569 O O . GLU A 1 69 ? 7.623 -16.785 7.211 1.00 9.50 629 GLU A O 1
ATOM 575 N N . ASP A 1 70 ? 7.917 -14.597 7.690 1.00 8.52 630 ASP A N 1
ATOM 576 C CA . ASP A 1 70 ? 6.939 -14.205 6.671 1.00 8.26 630 ASP A CA 1
ATOM 577 C C . ASP A 1 70 ? 7.440 -14.471 5.259 1.00 7.89 630 ASP A C 1
ATOM 578 O O . ASP A 1 70 ? 6.673 -14.937 4.411 1.00 8.01 630 ASP A O 1
ATOM 583 N N . PHE A 1 71 ? 8.712 -14.193 4.991 1.00 7.84 631 PHE A N 1
ATOM 584 C CA . PHE A 1 71 ? 9.260 -14.543 3.682 1.00 8.17 631 PHE A CA 1
ATOM 585 C C . PHE A 1 71 ? 9.126 -16.051 3.431 1.00 7.99 631 PHE A C 1
ATOM 586 O O . PHE A 1 71 ? 8.724 -16.487 2.345 1.00 7.84 631 PHE A O 1
ATOM 594 N N . ASP A 1 72 ? 9.446 -16.847 4.446 1.00 8.57 632 ASP A N 1
ATOM 595 C CA . ASP A 1 72 ? 9.340 -18.297 4.305 1.00 9.31 632 ASP A CA 1
ATOM 596 C C . ASP A 1 72 ? 7.912 -18.741 4.024 1.00 9.09 632 ASP A C 1
ATOM 597 O O . ASP A 1 72 ? 7.725 -19.706 3.267 1.00 9.06 632 ASP A O 1
ATOM 602 N N . LEU A 1 73 ? 6.914 -18.073 4.601 1.00 9.47 633 LEU A N 1
ATOM 603 C CA . LEU A 1 73 ? 5.517 -18.377 4.263 1.00 9.32 633 LEU A CA 1
ATOM 604 C C . LEU A 1 73 ? 5.239 -18.155 2.797 1.00 8.37 633 LEU A C 1
ATOM 605 O O . LEU A 1 73 ? 4.542 -18.951 2.180 1.00 8.56 633 LEU A O 1
ATOM 610 N N . ILE A 1 74 ? 5.725 -17.054 2.248 1.00 7.56 634 ILE A N 1
ATOM 611 C CA . ILE A 1 74 ? 5.521 -16.803 0.820 1.00 7.40 634 ILE A CA 1
ATOM 612 C C . ILE A 1 74 ? 5.994 -18.014 0.004 1.00 7.15 634 ILE A C 1
ATOM 613 O O . ILE A 1 74 ? 5.284 -18.543 -0.867 1.00 7.43 634 ILE A O 1
ATOM 618 N N . ILE A 1 75 ? 7.213 -18.445 0.284 1.00 7.03 635 ILE A N 1
ATOM 619 C CA . ILE A 1 75 ? 7.840 -19.521 -0.478 1.00 7.36 635 ILE A CA 1
ATOM 620 C C . ILE A 1 75 ? 7.116 -20.828 -0.240 1.00 7.50 635 ILE A C 1
ATOM 621 O O . ILE A 1 75 ? 6.779 -21.573 -1.152 1.00 7.47 635 ILE A O 1
ATOM 626 N N . ASP A 1 76 ? 6.935 -21.158 1.037 1.00 7.27 636 ASP A N 1
ATOM 627 C CA . ASP A 1 76 ? 6.386 -22.457 1.445 1.00 7.72 636 ASP A CA 1
ATOM 628 C C . ASP A 1 76 ? 4.930 -22.608 1.017 1.00 7.33 636 ASP A C 1
ATOM 629 O O . ASP A 1 76 ? 4.521 -23.690 0.577 1.00 7.70 636 ASP A O 1
ATOM 634 N N . ASN A 1 77 ? 4.140 -21.547 1.119 1.00 7.06 637 ASN A N 1
ATOM 635 C CA . ASN A 1 77 ? 2.780 -21.616 0.626 1.00 6.92 637 ASN A CA 1
ATOM 636 C C . ASN A 1 77 ? 2.754 -21.927 -0.870 1.00 6.87 637 ASN A C 1
ATOM 637 O O . ASN A 1 77 ? 1.945 -22.742 -1.348 1.00 6.89 637 ASN A O 1
ATOM 642 N N . CYS A 1 78 ? 3.622 -21.274 -1.632 1.00 6.67 638 CYS A N 1
ATOM 643 C CA . CYS A 1 78 ? 3.629 -21.442 -3.078 1.00 6.74 638 CYS A CA 1
ATOM 644 C C . CYS A 1 78 ? 4.059 -22.855 -3.468 1.00 6.62 638 CYS A C 1
ATOM 645 O O . CYS A 1 78 ? 3.461 -23.477 -4.351 1.00 6.77 638 CYS A O 1
ATOM 648 N N . MET A 1 79 ? 5.076 -23.378 -2.799 1.00 7.04 639 MET A N 1
ATOM 649 C CA . MET A 1 79 ? 5.564 -24.734 -3.078 1.00 7.72 639 MET A CA 1
ATOM 650 C C . MET A 1 79 ? 4.579 -25.796 -2.602 1.00 8.10 639 MET A C 1
ATOM 651 O O . MET A 1 79 ? 4.546 -26.896 -3.185 1.00 9.26 639 MET A O 1
ATOM 656 N N . LYS A 1 80 ? 3.767 -25.498 -1.588 1.00 7.89 640 LYS A N 1
ATOM 657 C CA . LYS A 1 80 ? 2.733 -26.428 -1.146 1.00 8.49 640 LYS A CA 1
ATOM 658 C C . LYS A 1 80 ? 1.558 -26.432 -2.114 1.00 8.19 640 LYS A C 1
ATOM 659 O O . LYS A 1 80 ? 1.039 -27.501 -2.470 1.00 9.00 640 LYS A O 1
ATOM 665 N N . TYR A 1 81 ? 1.093 -25.253 -2.504 1.00 7.49 641 TYR A N 1
ATOM 666 C CA . TYR A 1 81 ? -0.137 -25.150 -3.265 1.00 7.29 641 TYR A CA 1
ATOM 667 C C . TYR A 1 81 ? 0.017 -25.622 -4.713 1.00 6.91 641 TYR A C 1
ATOM 668 O O . TYR A 1 81 ? -0.906 -26.230 -5.277 1.00 7.55 641 TYR A O 1
ATOM 677 N N . ASN A 1 82 ? 1.147 -25.291 -5.338 1.00 6.71 642 ASN A N 1
ATOM 678 C CA . ASN A 1 82 ? 1.344 -25.515 -6.758 1.00 6.76 642 ASN A CA 1
ATOM 679 C C . ASN A 1 82 ? 2.129 -26.786 -7.021 1.00 6.96 642 ASN A C 1
ATOM 680 O O . ASN A 1 82 ? 3.039 -27.139 -6.271 1.00 7.84 642 ASN A O 1
ATOM 685 N N . ALA A 1 83 ? 1.788 -27.457 -8.116 1.00 7.28 643 ALA A N 1
ATOM 686 C CA . ALA A 1 83 ? 2.562 -28.606 -8.568 1.00 7.58 643 ALA A CA 1
ATOM 687 C C . ALA A 1 83 ? 3.980 -28.185 -8.945 1.00 7.52 643 ALA A C 1
ATOM 688 O O . ALA A 1 83 ? 4.228 -27.046 -9.345 1.00 7.20 643 ALA A O 1
ATOM 690 N N . ARG A 1 84 ? 4.912 -29.120 -8.837 1.00 7.85 644 ARG A N 1
ATOM 691 C CA . ARG A 1 84 ? 6.310 -28.838 -9.146 1.00 8.63 644 ARG A CA 1
ATOM 692 C C . ARG A 1 84 ? 6.513 -28.282 -10.553 1.00 8.18 644 ARG A C 1
ATOM 693 O O . ARG A 1 84 ? 7.279 -27.333 -10.746 1.00 8.44 644 ARG A O 1
ATOM 701 N N . ASP A 1 85 ? 5.815 -28.855 -11.527 1.00 7.97 645 ASP A N 1
ATOM 702 C CA . ASP A 1 85 ? 5.980 -28.437 -12.917 1.00 7.91 645 ASP A CA 1
ATOM 703 C C . ASP A 1 85 ? 5.033 -27.278 -13.242 1.00 7.54 645 ASP A C 1
ATOM 704 O O . ASP A 1 85 ? 4.148 -27.406 -14.087 1.00 7.68 645 ASP A O 1
ATOM 709 N N . THR A 1 86 ? 5.231 -26.139 -12.573 1.00 7.14 646 THR A N 1
ATOM 710 C CA . THR A 1 86 ? 4.459 -24.940 -12.836 1.00 7.11 646 THR A CA 1
ATOM 711 C C . THR A 1 86 ? 5.345 -23.720 -12.743 1.00 6.88 646 THR A C 1
ATOM 712 O O . THR A 1 86 ? 6.355 -23.717 -12.038 1.00 6.95 646 THR A O 1
ATOM 716 N N . VAL A 1 87 ? 4.922 -22.659 -13.414 1.00 7.22 647 VAL A N 1
ATOM 717 C CA . VAL A 1 87 ? 5.622 -21.382 -13.330 1.00 7.45 647 VAL A CA 1
ATOM 718 C C . VAL A 1 87 ? 5.686 -20.888 -11.883 1.00 6.76 647 VAL A C 1
ATOM 719 O O . VAL A 1 87 ? 6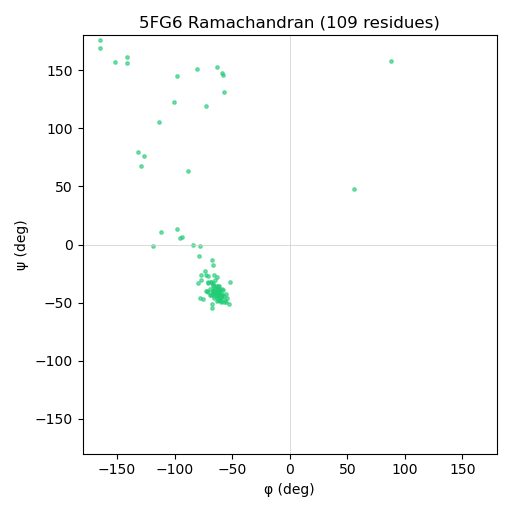.717 -20.357 -11.447 1.00 6.79 647 VAL A O 1
ATOM 723 N N . PHE A 1 88 ? 4.605 -21.071 -11.133 1.00 6.70 648 PHE A N 1
ATOM 724 C CA . PHE A 1 88 ? 4.574 -20.608 -9.749 1.00 6.65 648 PHE A CA 1
ATOM 725 C C . PHE A 1 88 ? 5.607 -21.318 -8.895 1.00 6.49 648 PHE A C 1
ATOM 726 O O . PHE A 1 88 ? 6.372 -20.678 -8.180 1.00 6.62 648 PHE A O 1
ATOM 734 N N . TYR A 1 89 ? 5.646 -22.640 -8.981 1.00 6.61 649 TYR A N 1
ATOM 735 C CA . TYR A 1 89 ? 6.590 -23.393 -8.160 1.00 6.90 649 TYR A CA 1
ATOM 736 C C . TYR A 1 89 ? 8.035 -23.026 -8.531 1.00 6.94 649 TYR A C 1
ATOM 737 O O . TYR A 1 89 ? 8.877 -22.795 -7.656 1.00 7.13 649 TYR A O 1
ATOM 746 N N . ARG A 1 90 ? 8.311 -22.934 -9.825 1.00 6.99 650 ARG A N 1
ATOM 747 C CA . ARG A 1 90 ? 9.648 -22.557 -10.267 1.00 7.54 650 ARG A CA 1
ATOM 748 C C . ARG A 1 90 ? 10.031 -21.166 -9.767 1.00 7.17 650 ARG A C 1
ATOM 749 O O . ARG A 1 90 ? 11.180 -20.943 -9.361 1.00 7.37 650 ARG A O 1
ATOM 757 N N . ALA A 1 91 ? 9.085 -20.232 -9.801 1.00 6.77 651 ALA A N 1
ATOM 758 C CA . ALA A 1 91 ? 9.358 -18.892 -9.317 1.00 6.96 651 ALA A CA 1
ATOM 759 C C . ALA A 1 91 ? 9.631 -18.898 -7.815 1.00 6.99 651 ALA A C 1
ATOM 760 O O . ALA A 1 91 ? 10.492 -18.161 -7.341 1.00 6.87 651 ALA A O 1
ATOM 762 N N . ALA A 1 92 ? 8.907 -19.721 -7.062 1.00 6.94 652 ALA A N 1
ATOM 763 C CA . ALA A 1 92 ? 9.141 -19.809 -5.620 1.00 7.09 652 ALA A CA 1
ATOM 764 C C . ALA A 1 92 ? 10.517 -20.387 -5.320 1.00 7.23 652 ALA A C 1
ATOM 765 O O . ALA A 1 92 ? 11.212 -19.906 -4.406 1.00 7.77 652 ALA A O 1
ATOM 767 N N . VAL A 1 93 ? 10.940 -21.405 -6.066 1.00 7.61 653 VAL A N 1
ATOM 768 C CA . VAL A 1 93 ? 12.275 -21.966 -5.858 1.00 8.27 653 VAL A CA 1
ATOM 769 C C . VAL A 1 93 ? 13.354 -20.924 -6.147 1.00 8.00 653 VAL A C 1
ATOM 770 O O . VAL A 1 93 ? 14.326 -20.775 -5.375 1.00 8.34 653 VAL A O 1
ATOM 774 N N . ARG A 1 94 ? 13.196 -20.191 -7.238 1.00 7.93 654 ARG A N 1
ATOM 775 C CA . ARG A 1 94 ? 14.171 -19.170 -7.582 1.00 8.54 654 ARG A CA 1
ATOM 776 C C . ARG A 1 94 ? 14.214 -18.068 -6.525 1.00 8.02 654 ARG A C 1
ATOM 777 O O . ARG A 1 94 ? 15.305 -17.585 -6.175 1.00 8.32 654 ARG A O 1
ATOM 785 N N . LEU A 1 95 ? 13.054 -17.650 -6.024 1.00 7.67 655 LEU A N 1
ATOM 786 C CA . LEU A 1 95 ? 13.015 -16.618 -4.995 1.00 7.92 655 LEU A CA 1
ATOM 787 C C . LEU A 1 95 ? 13.568 -17.138 -3.664 1.00 8.13 655 LEU A C 1
ATOM 788 O O . LEU A 1 95 ? 14.267 -16.399 -2.949 1.00 8.35 655 LEU A O 1
ATOM 793 N N . ARG A 1 96 ? 13.275 -18.383 -3.326 1.00 8.51 656 ARG A N 1
ATOM 794 C CA . ARG A 1 96 ? 13.878 -18.983 -2.154 1.00 9.17 656 ARG A CA 1
ATOM 795 C C . ARG A 1 96 ? 15.404 -18.889 -2.230 1.00 8.78 656 ARG A C 1
ATOM 796 O O . ARG A 1 96 ? 16.074 -18.545 -1.249 1.00 9.71 656 ARG A O 1
ATOM 804 N N . ASP A 1 97 ? 15.947 -19.231 -3.388 1.00 8.36 657 ASP A N 1
ATOM 805 C CA . ASP A 1 97 ? 17.387 -19.215 -3.571 1.00 8.91 657 ASP A CA 1
ATOM 806 C C . ASP A 1 97 ? 17.937 -17.784 -3.530 1.00 8.36 657 ASP A C 1
ATOM 807 O O . ASP A 1 97 ? 18.821 -17.457 -2.707 1.00 8.93 657 ASP A O 1
ATOM 812 N N . GLN A 1 98 ? 17.403 -16.909 -4.371 1.00 7.99 658 GLN A N 1
ATOM 813 C CA . GLN A 1 98 ? 17.956 -15.558 -4.478 1.00 8.23 658 GLN A CA 1
ATOM 814 C C . GLN A 1 98 ? 17.655 -14.717 -3.257 1.00 7.70 658 GLN A C 1
ATOM 815 O O . GLN A 1 98 ? 18.511 -13.963 -2.777 1.00 7.81 658 GLN A O 1
ATOM 821 N N . GLY A 1 99 ? 16.440 -14.838 -2.741 1.00 7.58 659 GLY A N 1
ATOM 822 C CA . GLY A 1 99 ? 16.060 -14.149 -1.504 1.00 7.71 659 GLY A CA 1
ATOM 823 C C . GLY A 1 99 ? 16.806 -14.673 -0.291 1.00 7.83 659 GLY A C 1
ATOM 824 O O . GLY A 1 99 ? 17.127 -13.912 0.629 1.00 8.19 659 GLY A O 1
ATOM 825 N N . GLY A 1 100 ? 17.114 -15.964 -0.289 1.00 7.87 660 GLY A N 1
ATOM 826 C CA . GLY A 1 100 ? 17.895 -16.527 0.804 1.00 8.02 660 GLY A CA 1
ATOM 827 C C . GLY A 1 100 ? 19.265 -15.874 0.907 1.00 7.80 660 GLY A C 1
ATOM 828 O O . GLY A 1 100 ? 19.747 -15.608 2.012 1.00 7.71 660 GLY A O 1
ATOM 829 N N . VAL A 1 101 ? 19.891 -15.585 -0.234 1.00 7.89 661 VAL A N 1
ATOM 830 C CA . VAL A 1 101 ? 21.193 -14.915 -0.223 1.00 8.09 661 VAL A CA 1
ATOM 831 C C . VAL A 1 101 ? 21.059 -13.551 0.466 1.00 7.53 661 VAL A C 1
ATOM 832 O O . VAL A 1 101 ? 21.898 -13.164 1.306 1.00 8.05 661 VAL A O 1
ATOM 836 N N . VAL A 1 102 ? 20.004 -12.808 0.112 1.00 7.62 662 VAL A N 1
ATOM 837 C CA . VAL A 1 102 ? 19.752 -11.491 0.685 1.00 7.88 662 VAL A CA 1
ATOM 838 C C . VAL A 1 102 ? 19.583 -11.574 2.199 1.00 7.74 662 VAL A C 1
ATOM 839 O O . VAL A 1 102 ? 20.181 -10.792 2.950 1.00 7.96 662 VAL A O 1
ATOM 843 N N . LEU A 1 103 ? 18.743 -12.493 2.636 1.00 7.45 663 LEU A N 1
ATOM 844 C CA . LEU A 1 103 ? 18.457 -12.620 4.060 1.00 7.49 663 LEU A CA 1
ATOM 845 C C . LEU A 1 103 ? 19.670 -13.074 4.862 1.00 7.37 663 LEU A C 1
ATOM 846 O O . LEU A 1 103 ? 19.921 -12.591 5.967 1.00 8.13 663 LEU A O 1
ATOM 851 N N . ARG A 1 104 ? 20.438 -14.011 4.312 1.00 7.21 664 ARG A N 1
ATOM 852 C CA . ARG A 1 104 ? 21.645 -14.472 5.002 1.00 7.72 664 ARG A CA 1
ATOM 853 C C . ARG A 1 104 ? 22.657 -13.342 5.129 1.00 8.22 664 ARG A C 1
ATOM 854 O O . ARG A 1 104 ? 23.308 -13.199 6.184 1.00 8.52 664 ARG A O 1
ATOM 862 N N . GLN A 1 105 ? 22.792 -12.529 4.091 1.00 8.45 665 GLN A N 1
ATOM 863 C CA . GLN A 1 105 ? 23.697 -11.388 4.138 1.00 9.69 665 GLN A CA 1
ATOM 864 C C . GLN A 1 105 ? 23.267 -10.384 5.205 1.00 9.05 665 GLN A C 1
ATOM 865 O O . GLN A 1 105 ? 24.104 -9.883 5.971 1.00 9.29 665 GLN A O 1
ATOM 871 N N . ALA A 1 106 ? 21.973 -10.098 5.274 1.00 8.53 666 ALA A N 1
ATOM 872 C CA . ALA A 1 106 ? 21.493 -9.158 6.281 1.00 8.76 666 ALA A CA 1
ATOM 873 C C . ALA A 1 106 ? 21.779 -9.671 7.699 1.00 8.77 666 ALA A C 1
ATOM 874 O O . ALA A 1 106 ? 22.246 -8.914 8.567 1.00 9.05 666 ALA A O 1
ATOM 876 N N A ARG A 1 107 ? 21.505 -10.951 7.936 0.50 8.66 667 ARG A N 1
ATOM 877 N N B ARG A 1 107 ? 21.504 -10.949 7.940 0.50 8.68 667 ARG A N 1
ATOM 878 C CA A ARG A 1 107 ? 21.744 -11.548 9.245 0.50 9.27 667 ARG A CA 1
ATOM 879 C CA B ARG A 1 107 ? 21.754 -11.530 9.253 0.50 9.30 667 ARG A CA 1
ATOM 880 C C A ARG A 1 107 ? 23.215 -11.475 9.653 0.50 9.02 667 ARG A C 1
ATOM 881 C C B ARG A 1 107 ? 23.227 -11.448 9.648 0.50 9.02 667 ARG A C 1
ATOM 882 O O A ARG A 1 107 ? 23.533 -11.117 10.799 0.50 9.27 667 ARG A O 1
ATOM 883 O O B ARG A 1 107 ? 23.561 -11.048 10.776 0.50 9.22 667 ARG A O 1
ATOM 898 N N . ARG A 1 108 ? 24.103 -11.793 8.714 1.00 8.83 668 ARG A N 1
ATOM 899 C CA . ARG A 1 108 ? 25.531 -11.735 8.989 1.00 9.23 668 ARG A CA 1
ATOM 900 C C . ARG A 1 108 ? 26.026 -10.310 9.218 1.00 9.65 668 ARG A C 1
ATOM 901 O O . ARG A 1 108 ? 26.878 -10.080 10.092 1.00 10.45 668 ARG A O 1
ATOM 909 N N . GLU A 1 109 ? 25.476 -9.343 8.486 1.00 10.14 669 GLU A N 1
ATOM 910 C CA . GLU A 1 109 ? 25.869 -7.943 8.687 1.00 11.64 669 GLU A CA 1
ATOM 911 C C . GLU A 1 109 ? 25.456 -7.455 10.068 1.00 11.26 669 GLU A C 1
ATOM 912 O O . GLU A 1 109 ? 26.260 -6.821 10.776 1.00 11.36 669 GLU A O 1
ATOM 918 N N . VAL A 1 110 ? 24.237 -7.769 10.484 1.00 10.82 670 VAL A N 1
ATOM 919 C CA . VAL A 1 110 ? 23.795 -7.402 11.830 1.00 11.90 670 VAL A CA 1
ATOM 920 C C . VAL A 1 110 ? 24.705 -8.035 12.883 1.00 11.92 670 VAL A C 1
ATOM 921 O O . VAL A 1 110 ? 25.124 -7.363 13.839 1.00 12.58 670 VAL A O 1
ATOM 925 N N . ASP A 1 111 ? 25.041 -9.308 12.707 1.00 11.81 671 ASP A N 1
ATOM 926 C CA . ASP A 1 111 ? 25.927 -9.983 13.664 1.00 12.40 671 ASP A CA 1
ATOM 927 C C . ASP A 1 111 ? 27.341 -9.426 13.674 1.00 12.80 671 ASP A C 1
ATOM 928 O O . ASP A 1 111 ? 27.969 -9.374 14.740 1.00 14.45 671 ASP A O 1
ATOM 933 N N . SER A 1 112 ? 27.840 -9.009 12.518 1.00 13.21 672 SER A N 1
ATOM 934 C CA . SER A 1 112 ? 29.224 -8.527 12.378 1.00 14.25 672 SER A CA 1
ATOM 935 C C . SER A 1 112 ? 29.419 -7.099 12.890 1.00 14.58 672 SER A C 1
ATOM 936 O O . SER A 1 112 ? 30.389 -6.833 13.628 1.00 15.38 672 SER A O 1
ATOM 939 N N . ILE A 1 113 ? 28.518 -6.186 12.518 1.00 14.79 673 ILE A N 1
ATOM 940 C CA . ILE A 1 113 ? 28.680 -4.761 12.856 1.00 15.78 673 ILE A CA 1
ATOM 941 C C . ILE A 1 113 ? 27.576 -4.162 13.725 1.00 16.21 673 ILE A C 1
ATOM 942 O O . ILE A 1 113 ? 27.685 -2.991 14.106 1.00 17.07 673 ILE A O 1
ATOM 947 N N . GLY A 1 114 ? 26.558 -4.943 14.087 1.00 16.17 674 GLY A N 1
ATOM 948 C CA . GLY A 1 114 ? 25.434 -4.454 14.881 1.00 16.28 674 GLY A CA 1
ATOM 949 C C . GLY A 1 114 ? 24.332 -3.874 14.017 1.00 16.21 674 GLY A C 1
ATOM 950 O O . GLY A 1 114 ? 24.563 -3.459 12.884 1.00 15.95 674 GLY A O 1
ATOM 951 N N . LEU A 1 115 ? 23.138 -3.836 14.583 1.00 16.63 675 LEU A N 1
ATOM 952 C CA . LEU A 1 115 ? 21.949 -3.435 13.852 1.00 17.39 675 LEU A CA 1
ATOM 953 C C . LEU A 1 115 ? 22.009 -1.988 13.376 1.00 18.44 675 LEU A C 1
ATOM 954 O O . LEU A 1 115 ? 21.669 -1.698 12.224 1.00 18.03 675 LEU A O 1
ATOM 959 N N . GLU A 1 116 ? 22.430 -1.085 14.263 1.00 20.01 676 GLU A N 1
ATOM 960 C CA . GLU A 1 116 ? 22.529 0.344 13.929 1.00 21.69 676 GLU A CA 1
ATOM 961 C C . GLU A 1 116 ? 23.397 0.581 12.699 1.00 21.37 676 GLU A C 1
ATOM 962 O O . GLU A 1 116 ? 22.988 1.251 11.746 1.00 21.61 676 GLU A O 1
ATOM 968 N N . GLU A 1 117 ? 24.575 -0.029 12.711 1.00 21.06 677 GLU A N 1
ATOM 969 C CA . GLU A 1 117 ? 25.553 0.151 11.652 1.00 21.25 677 GLU A CA 1
ATOM 970 C C . GLU A 1 117 ? 25.100 -0.568 10.375 1.00 20.01 677 GLU A C 1
ATOM 971 O O . GLU A 1 117 ? 25.247 -0.034 9.273 1.00 20.37 677 GLU A O 1
ATOM 977 N N . ALA A 1 118 ? 24.527 -1.764 10.530 1.00 18.84 678 ALA A N 1
ATOM 978 C CA . ALA A 1 118 ? 24.006 -2.546 9.396 1.00 18.97 678 ALA A CA 1
ATOM 979 C C . ALA A 1 118 ? 22.841 -1.856 8.682 1.00 19.25 678 ALA A C 1
ATOM 980 O O . ALA A 1 118 ? 22.717 -1.949 7.456 1.00 19.66 678 ALA A O 1
ATOM 982 N N . SER A 1 119 ? 21.994 -1.175 9.453 1.00 19.38 679 SER A N 1
ATOM 983 C CA . SER A 1 119 ? 20.837 -0.465 8.895 1.00 20.65 679 SER A CA 1
ATOM 984 C C . SER A 1 119 ? 21.259 0.771 8.100 1.00 22.77 679 SER A C 1
ATOM 985 O O . SER A 1 119 ? 20.583 1.148 7.139 1.00 23.64 679 SER A O 1
ATOM 988 N N . GLY A 1 120 ? 22.348 1.414 8.527 1.00 24.63 680 GLY A N 1
ATOM 989 C CA . GLY A 1 120 ? 22.931 2.540 7.799 1.00 25.99 680 GLY A CA 1
ATOM 990 C C . GLY A 1 120 ? 23.677 2.071 6.566 1.00 27.87 680 GLY A C 1
ATOM 991 O O . GLY A 1 120 ? 24.271 0.989 6.564 1.00 30.99 680 GLY A O 1
#

Organism: Homo sapiens (NCBI:txid9606)

GO terms:
  GO:0005634 nucleus (C, IDA)
  GO:0036409 histone H3-K14 acetyltransferase complex (C, IDA)
  GO:0070776 MOZ/MORF histone acetyltransferase complex (C, IDA)
  GO:0140063 unmodified histone reader activity (F, IDA)
  GO:0005694 chromosome (C, EXP)
  GO:0005634 nucleus (C, IMP)
  GO:0005515 protein binding (F, IPI)
  GO:0016607 nuclear speck (C, IDA)
  GO:0036408 histone H3K14 acetyltransferase activity (F, IDA)
  GO:0043995 histone H4K5 acetyltransferase activity (F, IDA)
  GO:0043996 histone H4K8 acetyltransferase activity (F, IDA)
  GO:0043997 histone H4K12 acetyltransferase activity (F, IDA)
  GO:0005634 nucleus (C, TAS)

Sequence (118 aa):
RLTPLTVLLRSVLDQLQDKDPARRIFAQPVSLKEVPDYLDHHIKHPMDFATMRKRLEAQGYKNLHEFEEDFDLIIDNCMKYNARDTVFYRAAVRLRDQGGVVLRQARRREVDSIGLEEASG

Radius of gyration: 14.78 Å; Cα contacts (8 Å, |Δi|>4): 125; chains: 1; bounding box: 41×35×30 Å